Protein AF-A0A1Q5UHG5-F1 (afdb_monomer)

Foldseek 3Di:
DDDDDPLLVVLLVVLCVVQVDDSVLSSVLCVVQVNDSVNSNVCVVVDPPPPPPLVVVLVVLLVLVQVLAPCCPPCVFKRAQNSLCVVCVVVPHDLPDPVLVVLCVLLVPPDRGMGGSVSNSNSVSVVD

Radius of gyration: 20.06 Å; Cα contacts (8 Å, |Δi|>4): 123; chains: 1; bounding box: 56×24×49 Å

Sequence (128 aa):
MPPYTAAQKQAIQQFNALTDTRDSVAAKFLKGAQWNLERAVDAYYASPQPNSAGQSMMQTISLIFDGYREHPKDSPDTIGIEGAMKFFNDINVQLDEVACIGVMELCKCPAMGEFNRNEFIAGWRELS

Secondary structure (DSSP, 8-state):
-PPPPHHHHHHHHHHHHHH---HHHHHHHHHHTTT-HHHHHHHHHHS----HHHHHHHHHHHHHHHHH-S-TTT-TTEE-HHHHHHHHHHTT--TTSHHHHHHHHHTT-SSTT-EEHHHHHHHHHH--

Solvent-accessible surface area (backbone atoms only — not comparable to full-atom values): 7201 Å² total; per-residue (Å²): 130,86,80,75,52,73,68,54,51,50,46,32,51,54,45,24,74,75,66,74,51,53,65,74,56,36,51,50,40,25,62,74,36,76,65,34,58,69,57,19,51,50,50,55,73,69,40,90,62,87,40,74,60,48,58,51,46,52,51,50,51,49,51,53,53,60,72,33,42,76,42,69,87,84,38,74,55,39,26,40,51,70,23,37,51,50,51,32,52,76,72,70,44,54,88,89,39,74,67,42,53,54,52,38,59,49,20,64,39,90,46,93,43,38,44,41,50,68,38,41,54,48,26,58,51,74,74,100

Organism: NCBI:txid1316194

InterPro domains:
  IPR005176 Potentiating neddylation domain [PS51229] (56-128)
  IPR009060 UBA-like superfamily [SSF46934] (6-46)

Structure (mmCIF, N/CA/C/O backbone):
data_AF-A0A1Q5UHG5-F1
#
_entry.id   AF-A0A1Q5UHG5-F1
#
loop_
_atom_site.group_PDB
_atom_site.id
_atom_site.type_symbol
_atom_site.label_atom_id
_atom_site.label_alt_id
_atom_site.label_comp_id
_atom_site.label_asym_id
_atom_site.label_entity_id
_atom_site.label_seq_id
_atom_site.pdbx_PDB_ins_code
_atom_site.Cartn_x
_atom_site.Cartn_y
_atom_site.Cartn_z
_atom_site.occupancy
_atom_site.B_iso_or_equiv
_atom_site.auth_seq_id
_atom_site.auth_comp_id
_atom_site.auth_asym_id
_atom_site.auth_atom_id
_atom_site.pdbx_PDB_model_num
ATOM 1 N N . MET A 1 1 ? 35.939 -7.044 -11.838 1.00 46.91 1 MET A N 1
ATOM 2 C CA . MET A 1 1 ? 34.721 -7.348 -12.626 1.00 46.91 1 MET A CA 1
ATOM 3 C C . MET A 1 1 ? 34.743 -6.421 -13.835 1.00 46.91 1 MET A C 1
ATOM 5 O O . MET A 1 1 ? 34.965 -5.238 -13.601 1.00 46.91 1 MET A O 1
ATOM 9 N N . PRO A 1 2 ? 34.647 -6.904 -15.087 1.00 50.69 2 PRO A N 1
ATOM 10 C CA . PRO A 1 2 ? 34.770 -6.024 -16.248 1.00 50.69 2 PRO A CA 1
ATOM 11 C C . PRO A 1 2 ? 33.634 -4.988 -16.242 1.00 50.69 2 PRO A C 1
ATOM 13 O O . PRO A 1 2 ? 32.505 -5.352 -15.901 1.00 50.69 2 PRO A O 1
ATOM 16 N N . PRO A 1 3 ? 33.910 -3.714 -16.568 1.00 69.19 3 PRO A N 1
ATOM 17 C CA . PRO A 1 3 ? 32.889 -2.678 -16.594 1.00 69.19 3 PRO A CA 1
ATOM 18 C C . PRO A 1 3 ? 31.868 -2.988 -17.694 1.00 69.19 3 PRO A C 1
ATOM 20 O O . PRO A 1 3 ? 32.239 -3.331 -18.815 1.00 69.19 3 PRO A O 1
ATOM 23 N N . TYR A 1 4 ? 30.580 -2.882 -17.364 1.00 71.44 4 TYR A N 1
ATOM 24 C CA . TYR A 1 4 ? 29.496 -3.003 -18.338 1.00 71.44 4 TYR A CA 1
ATOM 25 C C . TYR A 1 4 ? 29.703 -2.017 -19.494 1.00 71.44 4 TYR A C 1
ATOM 27 O O . TYR A 1 4 ? 30.071 -0.860 -19.263 1.00 71.44 4 TYR A O 1
ATOM 35 N N . THR A 1 5 ? 29.457 -2.459 -20.728 1.00 81.31 5 THR A N 1
ATOM 36 C CA . THR A 1 5 ? 29.557 -1.589 -21.910 1.00 81.31 5 THR A CA 1
ATOM 37 C C . THR A 1 5 ? 28.456 -0.517 -21.900 1.00 81.31 5 THR A C 1
ATOM 39 O O . THR A 1 5 ? 27.463 -0.628 -21.179 1.00 81.31 5 THR A O 1
ATOM 42 N N . ALA A 1 6 ? 28.606 0.550 -22.692 1.00 79.19 6 ALA A N 1
ATOM 43 C CA . ALA A 1 6 ? 27.622 1.642 -22.735 1.00 79.19 6 ALA A CA 1
ATOM 44 C C . ALA A 1 6 ? 26.203 1.152 -23.102 1.00 79.19 6 ALA A C 1
ATOM 46 O O . ALA A 1 6 ? 25.234 1.543 -22.455 1.00 79.19 6 ALA A O 1
ATOM 47 N N . ALA A 1 7 ? 26.100 0.219 -24.055 1.00 79.44 7 ALA A N 1
ATOM 48 C CA . ALA A 1 7 ? 24.836 -0.412 -24.447 1.00 79.44 7 ALA A CA 1
ATOM 49 C C . ALA A 1 7 ? 24.207 -1.233 -23.306 1.00 79.44 7 ALA A C 1
ATOM 51 O O . ALA A 1 7 ? 23.000 -1.198 -23.090 1.00 79.44 7 ALA A O 1
ATOM 52 N N . GLN A 1 8 ? 25.036 -1.927 -22.522 1.00 80.75 8 GLN A N 1
ATOM 53 C CA . GLN A 1 8 ? 24.598 -2.698 -21.358 1.00 80.75 8 GLN A CA 1
ATOM 54 C C . GLN A 1 8 ? 24.059 -1.796 -20.243 1.00 80.75 8 GLN A C 1
ATOM 56 O O . GLN A 1 8 ? 23.050 -2.122 -19.624 1.00 80.75 8 GLN A O 1
ATOM 61 N N . LYS A 1 9 ? 24.690 -0.637 -20.016 1.00 82.31 9 LYS A N 1
ATOM 62 C CA . LYS A 1 9 ? 24.186 0.369 -19.069 1.00 82.31 9 LYS A CA 1
ATOM 63 C C . LYS A 1 9 ? 22.853 0.974 -19.517 1.00 82.31 9 LYS A C 1
ATOM 65 O O . LYS A 1 9 ? 21.973 1.133 -18.680 1.00 82.31 9 LYS A O 1
ATOM 70 N N . GLN A 1 10 ? 22.683 1.264 -20.810 1.00 82.81 10 GLN A N 1
ATOM 71 C CA . GLN A 1 10 ? 21.398 1.737 -21.343 1.00 82.81 10 GLN A CA 1
ATOM 72 C C . GLN A 1 10 ? 20.288 0.696 -21.179 1.00 82.81 10 GLN A C 1
ATOM 74 O O . GLN A 1 10 ? 19.199 1.045 -20.733 1.00 82.81 10 GLN A O 1
ATOM 79 N N . ALA A 1 11 ? 20.570 -0.577 -21.466 1.00 81.12 11 ALA A N 1
ATOM 80 C CA . ALA A 1 11 ? 19.600 -1.653 -21.272 1.00 81.12 11 ALA A CA 1
ATOM 81 C C . ALA A 1 11 ? 19.183 -1.796 -19.797 1.00 81.12 11 ALA A C 1
ATOM 83 O O . ALA A 1 11 ? 18.002 -1.968 -19.514 1.00 81.12 11 ALA A O 1
ATOM 84 N N . ILE A 1 12 ? 20.126 -1.661 -18.853 1.00 82.75 12 ILE A N 1
ATOM 85 C CA . ILE A 1 12 ? 19.834 -1.668 -17.407 1.00 82.75 12 ILE A CA 1
ATOM 86 C C . ILE A 1 12 ? 18.937 -0.487 -17.019 1.00 82.75 12 ILE A C 1
ATOM 88 O O . ILE A 1 12 ? 17.960 -0.681 -16.302 1.00 82.75 12 ILE A O 1
ATOM 92 N N . GLN A 1 13 ? 19.222 0.719 -17.517 1.00 82.56 13 GLN A N 1
ATOM 93 C CA . GLN A 1 13 ? 18.398 1.898 -17.230 1.00 82.56 13 GLN A CA 1
ATOM 94 C C . GLN A 1 13 ? 16.978 1.771 -17.787 1.00 82.56 13 GLN A C 1
ATOM 96 O O . GLN A 1 13 ? 16.025 2.095 -17.085 1.00 82.56 13 GLN A O 1
ATOM 101 N N . GLN A 1 14 ? 16.824 1.278 -19.018 1.00 82.00 14 GLN A N 1
ATOM 102 C CA . GLN A 1 14 ? 15.506 1.047 -19.617 1.00 82.00 14 GLN A CA 1
ATOM 103 C C . GLN A 1 14 ? 14.733 -0.036 -18.862 1.00 82.00 14 GLN A C 1
ATOM 105 O O . GLN A 1 14 ? 13.550 0.134 -18.585 1.00 82.00 14 GLN A O 1
ATOM 110 N N . PHE A 1 15 ? 15.409 -1.115 -18.466 1.00 82.94 15 PHE A N 1
ATOM 111 C CA . PHE A 1 15 ? 14.806 -2.168 -17.658 1.00 82.94 15 PHE A CA 1
ATOM 112 C C . PHE A 1 15 ? 14.339 -1.634 -16.299 1.00 82.94 15 PHE A C 1
ATOM 114 O O . PHE A 1 15 ? 13.198 -1.881 -15.916 1.00 82.94 15 PHE A O 1
ATOM 121 N N . ASN A 1 16 ? 15.171 -0.857 -15.598 1.00 81.50 16 ASN A N 1
ATOM 122 C CA . ASN A 1 16 ? 14.786 -0.215 -14.339 1.00 81.50 16 ASN A CA 1
ATOM 123 C C . ASN A 1 16 ? 13.606 0.746 -14.528 1.00 81.50 16 ASN A C 1
ATOM 125 O O . ASN A 1 16 ? 12.716 0.756 -13.692 1.00 81.50 16 ASN A O 1
ATOM 129 N N . ALA A 1 17 ? 13.561 1.509 -15.625 1.00 78.25 17 ALA A N 1
ATOM 130 C CA . ALA A 1 17 ? 12.450 2.419 -15.907 1.00 78.25 17 ALA A CA 1
ATOM 131 C C . ALA A 1 17 ? 11.114 1.692 -16.156 1.00 78.25 17 ALA A C 1
ATOM 133 O O . ALA A 1 17 ? 10.060 2.247 -15.873 1.00 78.25 17 ALA A O 1
ATOM 134 N N . LEU A 1 18 ? 11.153 0.466 -16.691 1.00 76.62 18 LEU A N 1
ATOM 135 C CA . LEU A 1 18 ? 9.961 -0.344 -16.976 1.00 76.62 18 LEU A CA 1
ATOM 136 C C . LEU A 1 18 ? 9.491 -1.166 -15.768 1.00 76.62 18 LEU A C 1
ATOM 138 O O . LEU A 1 18 ? 8.297 -1.382 -15.599 1.00 76.62 18 LEU A O 1
ATOM 142 N N . THR A 1 19 ? 10.428 -1.649 -14.951 1.00 75.62 19 THR A N 1
ATOM 143 C CA . THR A 1 19 ? 10.161 -2.647 -13.898 1.00 75.62 19 THR A CA 1
ATOM 144 C C . THR A 1 19 ? 10.334 -2.110 -12.474 1.00 75.62 19 THR A C 1
ATOM 146 O O . THR A 1 19 ? 10.045 -2.829 -11.521 1.00 75.62 19 THR A O 1
ATOM 149 N N . ASP A 1 20 ? 10.823 -0.875 -12.319 1.00 72.56 20 ASP A N 1
ATOM 150 C CA . ASP A 1 20 ? 11.166 -0.232 -11.039 1.00 72.56 20 ASP A CA 1
ATOM 151 C C . ASP A 1 20 ? 12.061 -1.121 -10.146 1.00 72.56 20 ASP A C 1
ATOM 153 O O . ASP A 1 20 ? 11.863 -1.304 -8.944 1.00 72.56 20 ASP A O 1
ATOM 157 N N . THR A 1 21 ? 13.059 -1.764 -10.764 1.00 70.06 21 THR A N 1
ATOM 158 C CA . THR A 1 21 ? 13.998 -2.651 -10.060 1.00 70.06 21 THR A CA 1
ATOM 159 C C . THR A 1 21 ? 15.353 -1.990 -9.830 1.00 70.06 21 THR A C 1
ATOM 161 O O . THR A 1 21 ? 15.673 -0.932 -10.364 1.00 70.06 21 THR A O 1
ATOM 164 N N . ARG A 1 22 ? 16.180 -2.625 -8.991 1.00 75.56 22 ARG A N 1
ATOM 165 C CA . ARG A 1 22 ? 17.566 -2.201 -8.758 1.00 75.56 22 ARG A CA 1
ATOM 166 C C . ARG A 1 22 ? 18.461 -2.675 -9.902 1.00 75.56 22 ARG A C 1
ATOM 168 O O . ARG A 1 22 ? 18.313 -3.806 -10.365 1.00 75.56 22 ARG A O 1
ATOM 175 N N . ASP A 1 23 ? 19.505 -1.906 -10.218 1.00 77.38 23 ASP A N 1
ATOM 176 C CA . ASP A 1 23 ? 20.491 -2.237 -11.262 1.00 77.38 23 ASP A CA 1
ATOM 177 C C . ASP A 1 23 ? 21.096 -3.645 -11.122 1.00 77.38 23 ASP A C 1
ATOM 179 O O . ASP A 1 23 ? 21.418 -4.305 -12.109 1.00 77.38 23 ASP A O 1
ATOM 183 N N . SER A 1 24 ? 21.245 -4.135 -9.888 1.00 77.06 24 SER A N 1
ATOM 184 C CA . SER A 1 24 ? 21.766 -5.474 -9.598 1.00 77.06 24 SER A CA 1
ATOM 185 C C . SER A 1 24 ? 20.807 -6.603 -9.988 1.00 77.06 24 SER A C 1
ATOM 187 O O . SER A 1 24 ? 21.264 -7.693 -10.339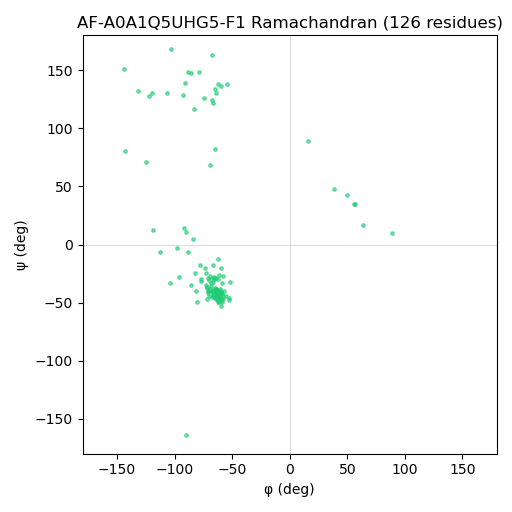 1.00 77.06 24 SER A O 1
ATOM 189 N N . VAL A 1 25 ? 19.497 -6.356 -9.935 1.00 75.88 25 VAL A N 1
ATOM 190 C CA . VAL A 1 25 ? 18.445 -7.287 -10.358 1.00 75.88 25 VAL A CA 1
ATOM 191 C C . VAL A 1 25 ? 18.314 -7.218 -11.876 1.00 75.88 25 VAL A C 1
ATOM 193 O O . VAL A 1 25 ? 18.460 -8.246 -12.536 1.00 75.88 25 VAL A O 1
ATOM 196 N N . ALA A 1 26 ? 18.205 -6.014 -12.439 1.00 78.44 26 ALA A N 1
ATOM 197 C CA . ALA A 1 26 ? 18.183 -5.788 -13.882 1.00 78.44 26 ALA A CA 1
ATOM 198 C C . ALA A 1 26 ? 19.367 -6.443 -14.608 1.00 78.44 26 ALA A C 1
ATOM 200 O O . ALA A 1 26 ? 19.182 -7.164 -15.585 1.00 78.44 26 ALA A O 1
ATOM 201 N N . ALA A 1 27 ? 20.593 -6.293 -14.090 1.00 79.88 27 ALA A N 1
ATOM 202 C CA . ALA A 1 27 ? 21.779 -6.910 -14.684 1.00 79.88 27 ALA A CA 1
ATOM 203 C C . ALA A 1 27 ? 21.750 -8.451 -14.654 1.00 79.88 27 ALA A C 1
ATOM 205 O O . ALA A 1 27 ? 22.346 -9.086 -15.528 1.00 79.88 27 ALA A O 1
ATOM 206 N N . LYS A 1 28 ? 21.073 -9.072 -13.675 1.00 81.12 28 LYS A N 1
ATOM 207 C CA . LYS A 1 28 ? 20.891 -10.534 -13.626 1.00 81.12 28 LYS A CA 1
ATOM 208 C C . LYS A 1 28 ? 19.918 -11.005 -14.705 1.00 81.12 28 LYS A C 1
ATOM 210 O O . LYS A 1 28 ? 20.252 -11.940 -15.433 1.00 81.12 28 LYS A O 1
ATOM 215 N N . PHE A 1 29 ? 18.773 -10.336 -14.844 1.00 78.00 29 PHE A N 1
ATOM 216 C CA . PHE A 1 29 ? 17.772 -10.665 -15.865 1.00 78.00 29 PHE A CA 1
ATOM 217 C C . PHE A 1 29 ? 18.289 -10.398 -17.278 1.00 78.00 29 PHE A C 1
ATOM 219 O O . PHE A 1 29 ? 18.196 -11.268 -18.141 1.00 78.00 29 PHE A O 1
ATOM 226 N N . LEU A 1 30 ? 18.956 -9.263 -17.494 1.00 81.88 30 LEU A N 1
ATOM 227 C CA . LEU A 1 30 ? 19.577 -8.933 -18.775 1.00 81.88 30 LEU A CA 1
ATOM 228 C C . LEU A 1 30 ? 20.695 -9.913 -19.141 1.00 81.88 30 LEU A C 1
ATOM 230 O O . LEU A 1 30 ? 20.767 -10.333 -20.292 1.00 81.88 30 LEU A O 1
ATOM 234 N N . LYS A 1 31 ? 21.533 -10.358 -18.193 1.00 81.62 31 LYS A N 1
ATOM 235 C CA . LYS A 1 31 ? 22.527 -11.410 -18.480 1.00 81.62 31 LYS A CA 1
ATOM 236 C C . LYS A 1 31 ? 21.878 -12.736 -18.881 1.00 81.62 31 LYS A C 1
ATOM 238 O O . LYS A 1 31 ? 22.374 -13.373 -19.806 1.00 81.62 31 LYS A O 1
ATOM 243 N N . GLY A 1 32 ? 20.793 -13.138 -18.216 1.00 78.25 32 GLY A N 1
ATOM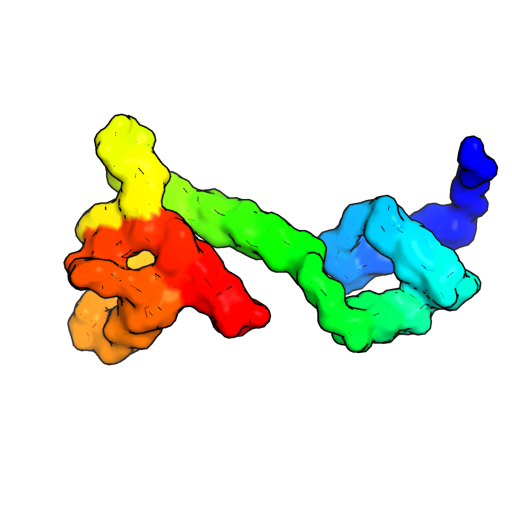 244 C CA . GLY A 1 32 ? 20.037 -14.349 -18.559 1.00 78.25 32 GLY A CA 1
ATOM 245 C C . GLY A 1 32 ? 19.325 -14.257 -19.914 1.00 78.25 32 GLY A C 1
ATOM 246 O O . GLY A 1 32 ? 19.242 -15.244 -20.638 1.00 78.25 32 GLY A O 1
ATOM 247 N N . ALA A 1 33 ? 18.890 -13.058 -20.300 1.00 81.62 33 ALA A N 1
ATOM 248 C CA . ALA A 1 33 ? 18.192 -12.779 -21.552 1.00 81.62 33 ALA A CA 1
ATOM 249 C C . ALA A 1 33 ? 19.119 -12.379 -22.721 1.00 81.62 33 ALA A C 1
ATOM 251 O O . ALA A 1 33 ? 18.643 -11.863 -23.730 1.00 81.62 33 ALA A O 1
ATOM 252 N N . GLN A 1 34 ? 20.437 -12.594 -22.606 1.00 81.38 34 GLN A N 1
ATOM 253 C CA . GLN A 1 34 ? 21.443 -12.195 -23.609 1.00 81.38 34 GLN A CA 1
ATOM 254 C C . GLN A 1 34 ? 21.445 -10.689 -23.945 1.00 81.38 34 GLN A C 1
ATOM 256 O O . GLN A 1 34 ? 21.719 -10.302 -25.078 1.00 81.38 34 GLN A O 1
ATOM 261 N N . TRP A 1 35 ? 21.167 -9.836 -22.960 1.00 80.56 35 TRP A N 1
ATOM 262 C CA . TRP A 1 35 ? 21.030 -8.378 -23.085 1.00 80.56 35 TRP A CA 1
ATOM 263 C C . TRP A 1 35 ? 19.872 -7.914 -23.973 1.00 80.56 35 TRP A C 1
ATOM 265 O O . TRP A 1 35 ? 19.832 -6.750 -24.368 1.00 80.56 35 TRP A O 1
ATOM 275 N N . ASN A 1 36 ? 18.910 -8.794 -24.255 1.00 82.81 36 ASN A N 1
ATOM 276 C CA . ASN A 1 36 ? 17.664 -8.414 -24.899 1.00 82.81 36 ASN A CA 1
ATOM 277 C C . ASN A 1 36 ? 16.685 -7.878 -23.841 1.00 82.81 36 ASN A C 1
ATOM 279 O O . ASN A 1 36 ? 16.289 -8.611 -22.932 1.00 82.81 36 ASN A O 1
ATOM 283 N N . LEU A 1 37 ? 16.317 -6.600 -23.967 1.00 80.94 37 LEU A N 1
ATOM 284 C CA . LEU A 1 37 ? 15.411 -5.918 -23.045 1.00 80.94 37 LEU A CA 1
ATOM 285 C C . LEU A 1 37 ? 14.022 -6.562 -23.033 1.00 80.94 37 LEU A C 1
ATOM 287 O O . LEU A 1 37 ? 13.521 -6.878 -21.963 1.00 80.94 37 LEU A O 1
ATOM 291 N N . GLU A 1 38 ? 13.424 -6.795 -24.200 1.00 80.75 38 GLU A N 1
ATOM 292 C CA . GLU A 1 38 ? 12.062 -7.329 -24.327 1.00 80.75 38 GLU A CA 1
ATOM 293 C C . GLU A 1 38 ? 11.960 -8.709 -23.679 1.00 80.75 38 GLU A C 1
ATOM 295 O O . GLU A 1 38 ? 11.068 -8.968 -22.878 1.00 80.75 38 GLU A O 1
ATOM 300 N N . ARG A 1 39 ? 12.949 -9.568 -23.945 1.00 81.06 39 ARG A N 1
ATOM 301 C CA . ARG A 1 39 ? 13.023 -10.906 -23.351 1.00 81.06 39 ARG A CA 1
ATOM 302 C C . ARG A 1 39 ? 13.308 -10.867 -21.851 1.00 81.06 39 ARG A C 1
ATOM 304 O O . ARG A 1 39 ? 12.822 -11.724 -21.124 1.00 81.06 39 ARG A O 1
ATOM 311 N N . ALA A 1 40 ? 14.115 -9.914 -21.384 1.00 81.38 40 ALA A N 1
ATOM 312 C CA . ALA A 1 40 ? 14.376 -9.747 -19.958 1.00 81.38 40 ALA A CA 1
ATOM 313 C C . ALA A 1 40 ? 13.116 -9.294 -19.220 1.00 81.38 40 ALA A C 1
ATOM 315 O O . ALA A 1 40 ? 12.858 -9.783 -18.126 1.00 81.38 40 ALA A O 1
ATOM 316 N N . VAL A 1 41 ? 12.361 -8.361 -19.805 1.00 78.31 41 VAL A N 1
ATOM 317 C CA . VAL A 1 41 ? 11.117 -7.826 -19.243 1.00 78.31 41 VAL A CA 1
ATOM 318 C C . VAL A 1 41 ? 10.040 -8.910 -19.235 1.00 78.31 41 VAL A C 1
ATOM 320 O O . VAL A 1 41 ? 9.428 -9.141 -18.198 1.00 78.31 41 VAL A O 1
ATOM 323 N N . ASP A 1 42 ? 9.886 -9.653 -20.331 1.00 81.31 42 ASP A N 1
ATOM 324 C CA . ASP A 1 42 ? 8.997 -10.817 -20.393 1.00 81.31 42 ASP A CA 1
ATOM 325 C C . ASP A 1 42 ? 9.379 -11.870 -19.342 1.00 81.31 42 ASP A C 1
ATOM 327 O O . ASP A 1 42 ? 8.541 -12.282 -18.552 1.00 81.31 42 ASP A O 1
ATOM 331 N N . ALA A 1 43 ? 10.666 -12.214 -19.214 1.00 78.12 43 ALA A N 1
ATOM 332 C CA . ALA A 1 43 ? 11.144 -13.137 -18.183 1.00 78.12 43 ALA A CA 1
ATOM 333 C C . ALA A 1 43 ? 10.993 -12.596 -16.748 1.00 78.12 43 ALA A C 1
ATOM 335 O O . ALA A 1 43 ? 10.868 -13.386 -15.813 1.00 78.12 43 ALA A O 1
ATOM 336 N N . TYR A 1 44 ? 11.022 -11.276 -16.553 1.00 76.38 44 TYR A N 1
ATOM 337 C CA . TYR A 1 44 ? 10.786 -10.632 -15.260 1.00 76.38 44 TYR A CA 1
ATOM 338 C C . TYR A 1 44 ? 9.321 -10.745 -14.841 1.00 76.38 44 TYR A C 1
ATOM 340 O O . TYR A 1 44 ? 9.050 -11.111 -13.702 1.00 76.38 44 TYR A O 1
ATOM 348 N N . TYR A 1 45 ? 8.392 -10.503 -15.770 1.00 74.62 45 TYR A N 1
ATOM 349 C CA . TYR A 1 45 ? 6.955 -10.641 -15.525 1.00 74.62 45 TYR A CA 1
ATOM 350 C C . TYR A 1 45 ? 6.474 -12.101 -15.533 1.00 74.62 45 TYR A C 1
ATOM 352 O O . TYR A 1 45 ? 5.517 -12.431 -14.838 1.00 74.62 45 TYR A O 1
ATOM 360 N N . ALA A 1 46 ? 7.127 -12.986 -16.292 1.00 72.44 46 ALA A N 1
ATOM 361 C CA . ALA A 1 46 ? 6.805 -14.412 -16.366 1.00 72.44 46 ALA A CA 1
ATOM 362 C C . ALA A 1 46 ? 7.413 -15.221 -15.214 1.00 72.44 46 ALA A C 1
ATOM 364 O O . ALA A 1 46 ? 6.912 -16.294 -14.871 1.00 72.44 46 ALA A O 1
ATOM 365 N N . SER A 1 47 ? 8.502 -14.736 -14.613 1.00 63.25 47 SER A N 1
ATOM 366 C CA . SER A 1 47 ? 9.009 -15.315 -13.378 1.00 63.25 47 SER A CA 1
ATOM 367 C C . SER A 1 47 ? 8.089 -14.878 -12.240 1.00 63.25 47 SER A C 1
ATOM 369 O O . SER A 1 47 ? 7.920 -13.673 -12.045 1.00 63.25 47 SER A O 1
ATOM 371 N N . PRO A 1 48 ? 7.541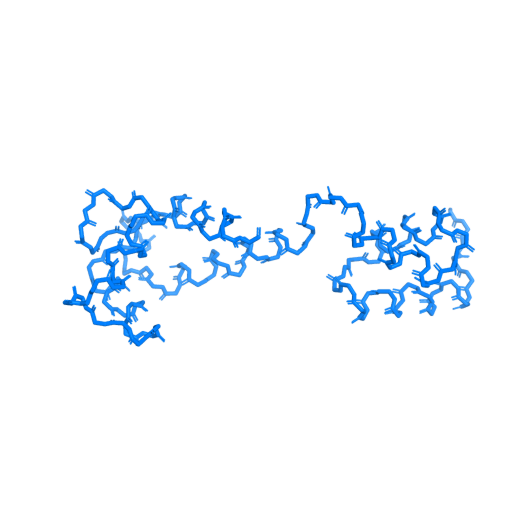 -15.804 -11.431 1.00 50.91 48 PRO A N 1
ATOM 372 C CA . PRO A 1 48 ? 6.982 -15.464 -10.133 1.00 50.91 48 PRO A CA 1
ATOM 373 C C . PRO A 1 48 ? 8.155 -15.083 -9.225 1.00 50.91 48 PRO A C 1
ATOM 375 O O . PRO A 1 48 ? 8.552 -15.819 -8.319 1.00 50.91 48 PRO A O 1
ATOM 378 N N . GLN A 1 49 ? 8.798 -13.950 -9.513 1.00 52.78 49 GLN A N 1
ATOM 379 C CA . GLN A 1 49 ? 9.724 -13.372 -8.573 1.00 52.78 49 GLN A CA 1
ATOM 380 C C . GLN A 1 49 ? 8.927 -13.088 -7.304 1.00 52.78 49 G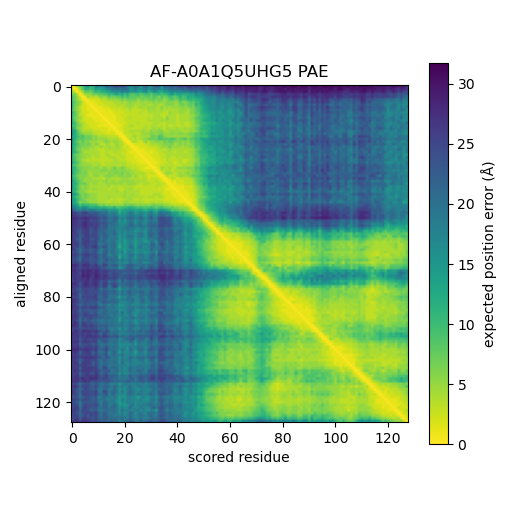LN A C 1
ATOM 382 O O . GLN A 1 49 ? 7.835 -12.524 -7.388 1.00 52.78 49 GLN A O 1
ATOM 387 N N . PRO A 1 50 ? 9.474 -13.402 -6.119 1.00 46.72 50 PRO A N 1
ATOM 388 C CA . PRO A 1 50 ? 9.043 -12.770 -4.888 1.00 46.72 50 PRO A CA 1
ATOM 389 C C . PRO A 1 50 ? 9.408 -11.291 -5.009 1.00 46.72 50 PRO A C 1
ATOM 391 O O . PRO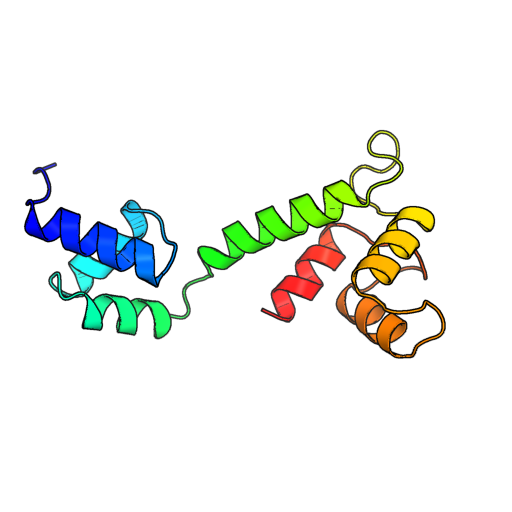 A 1 50 ? 10.494 -10.847 -4.646 1.00 46.72 50 PRO A O 1
ATOM 394 N N . ASN A 1 51 ? 8.513 -10.590 -5.690 1.00 48.34 51 ASN A N 1
ATOM 395 C CA . ASN A 1 51 ? 8.221 -9.186 -5.698 1.00 48.34 51 ASN A CA 1
ATOM 396 C C . ASN A 1 51 ? 9.345 -8.341 -5.065 1.00 48.34 51 ASN A C 1
ATOM 398 O O . ASN A 1 51 ? 9.330 -8.035 -3.871 1.00 48.34 51 ASN A O 1
ATOM 402 N N . SER A 1 52 ? 10.324 -7.913 -5.869 1.00 50.19 52 SER A N 1
ATOM 403 C CA . SER A 1 52 ? 11.168 -6.773 -5.485 1.00 50.19 52 SER A CA 1
ATOM 404 C C . SER A 1 52 ? 10.315 -5.508 -5.317 1.00 50.19 52 SER A C 1
ATOM 406 O O . SER A 1 52 ? 10.641 -4.672 -4.477 1.00 50.19 52 SER A O 1
ATOM 408 N N . ALA A 1 53 ? 9.170 -5.433 -6.011 1.00 50.03 53 ALA A N 1
ATOM 409 C CA . ALA A 1 53 ? 8.112 -4.470 -5.729 1.00 50.03 53 ALA A CA 1
ATOM 410 C C . ALA A 1 53 ? 7.316 -4.800 -4.452 1.00 50.03 53 ALA A C 1
ATOM 412 O O . ALA A 1 53 ? 6.777 -3.893 -3.847 1.00 50.03 53 ALA A O 1
ATOM 413 N N . GLY A 1 54 ? 7.322 -6.038 -3.953 1.00 50.06 54 GLY A N 1
ATOM 414 C CA . GLY A 1 54 ? 6.690 -6.411 -2.681 1.00 50.06 54 GLY A CA 1
ATOM 415 C C . GLY A 1 54 ? 7.514 -5.987 -1.475 1.00 50.06 54 GLY A C 1
ATOM 416 O O . GLY A 1 54 ? 6.952 -5.606 -0.464 1.00 50.06 54 GLY A O 1
ATOM 417 N N . GLN A 1 55 ? 8.844 -5.957 -1.582 1.00 51.72 55 GLN A N 1
ATOM 418 C CA . GLN A 1 55 ? 9.693 -5.330 -0.558 1.00 51.72 55 GLN A CA 1
ATOM 419 C C . GLN A 1 55 ? 9.494 -3.806 -0.524 1.00 51.72 55 GLN A C 1
ATOM 421 O O . GLN A 1 55 ? 9.409 -3.235 0.559 1.00 51.72 55 GLN A O 1
ATOM 426 N N . SER A 1 56 ? 9.362 -3.163 -1.692 1.00 57.47 56 SER A N 1
ATOM 427 C CA . SER A 1 56 ? 9.002 -1.739 -1.803 1.00 57.47 56 SER A CA 1
ATOM 428 C C . SER A 1 56 ? 7.595 -1.472 -1.255 1.00 57.47 56 SER A C 1
ATOM 430 O O . SER A 1 56 ? 7.405 -0.604 -0.414 1.00 57.47 56 SER A O 1
ATOM 432 N N . MET A 1 57 ? 6.617 -2.293 -1.635 1.00 63.59 57 MET A N 1
ATOM 433 C CA . MET A 1 57 ? 5.236 -2.206 -1.174 1.00 63.59 57 MET A CA 1
ATOM 434 C C . MET A 1 57 ? 5.134 -2.456 0.331 1.00 63.59 57 MET A C 1
ATOM 436 O O . MET A 1 57 ? 4.458 -1.700 1.009 1.00 63.59 57 MET A O 1
ATOM 440 N N . MET A 1 58 ? 5.859 -3.427 0.895 1.00 66.06 58 MET A N 1
ATOM 441 C CA . MET A 1 58 ? 5.930 -3.618 2.348 1.00 66.06 58 MET A CA 1
ATOM 442 C C . MET A 1 58 ? 6.512 -2.391 3.053 1.00 66.06 58 MET A C 1
ATOM 444 O O . MET A 1 58 ? 6.026 -2.028 4.122 1.00 66.06 58 MET A O 1
ATOM 448 N N . GLN A 1 59 ? 7.517 -1.730 2.469 1.00 68.69 59 GLN A N 1
ATOM 449 C CA . GLN A 1 59 ? 8.063 -0.478 3.003 1.00 68.69 59 GLN A CA 1
ATOM 450 C C . GLN A 1 59 ? 7.046 0.666 2.912 1.00 68.69 59 GLN A C 1
ATOM 452 O O . GLN A 1 59 ? 6.853 1.377 3.895 1.00 68.69 59 GLN A O 1
ATOM 457 N N . THR A 1 60 ? 6.345 0.808 1.787 1.00 76.62 60 THR A N 1
ATOM 458 C CA . THR A 1 60 ? 5.301 1.823 1.600 1.00 76.62 60 THR A CA 1
ATOM 459 C C . THR A 1 60 ? 4.109 1.582 2.526 1.00 76.62 60 THR A C 1
ATOM 461 O O . THR A 1 60 ? 3.677 2.505 3.203 1.00 76.62 60 THR A O 1
ATOM 464 N N . ILE A 1 61 ? 3.615 0.349 2.646 1.00 77.69 61 ILE A N 1
ATOM 465 C CA . ILE A 1 61 ? 2.520 -0.014 3.558 1.00 77.69 61 ILE A CA 1
ATOM 466 C C . ILE A 1 61 ? 2.951 0.170 5.014 1.00 77.69 61 ILE A C 1
ATOM 468 O O . ILE A 1 61 ? 2.165 0.652 5.823 1.00 77.69 61 ILE A O 1
ATOM 472 N N . SER A 1 62 ? 4.206 -0.140 5.354 1.00 78.88 62 SER A N 1
ATOM 473 C CA . SER A 1 62 ? 4.745 0.145 6.691 1.00 78.88 62 SER A CA 1
ATOM 474 C C . SER A 1 62 ? 4.799 1.647 6.978 1.00 78.88 62 SER A C 1
ATOM 476 O O . SER A 1 62 ? 4.498 2.048 8.096 1.00 78.88 62 SER A O 1
ATOM 478 N N . LEU A 1 63 ? 5.146 2.478 5.989 1.00 80.88 63 LEU A N 1
ATOM 479 C CA . LEU A 1 63 ? 5.119 3.942 6.103 1.00 80.88 63 LEU A CA 1
ATOM 480 C C . LEU A 1 63 ? 3.691 4.482 6.251 1.00 80.88 63 LEU A C 1
ATOM 482 O O . LEU A 1 63 ? 3.460 5.378 7.057 1.00 80.88 63 LEU A O 1
ATOM 486 N N . ILE A 1 64 ? 2.735 3.918 5.508 1.00 82.19 64 ILE A N 1
ATOM 487 C CA . ILE A 1 64 ? 1.309 4.241 5.628 1.00 82.19 64 ILE A CA 1
ATOM 488 C C . ILE A 1 64 ? 0.821 3.889 7.038 1.00 82.19 64 ILE A C 1
ATOM 490 O O . ILE A 1 64 ? 0.263 4.743 7.720 1.00 82.19 64 ILE A O 1
ATOM 494 N N . PHE A 1 65 ? 1.110 2.673 7.514 1.00 82.31 65 PHE A N 1
ATOM 495 C CA . PHE A 1 65 ? 0.795 2.248 8.879 1.00 82.31 65 PHE A CA 1
ATOM 496 C C . PHE A 1 65 ? 1.403 3.206 9.907 1.00 82.31 65 PHE A C 1
ATOM 498 O O . PHE A 1 65 ? 0.736 3.637 10.844 1.00 82.31 65 PHE A O 1
ATOM 505 N N . ASP A 1 66 ? 2.659 3.600 9.698 1.00 80.12 66 ASP A N 1
ATOM 506 C CA . ASP A 1 66 ? 3.366 4.522 10.576 1.00 80.12 66 ASP A CA 1
ATOM 507 C C . ASP A 1 66 ? 2.720 5.908 10.657 1.00 80.12 66 ASP A C 1
ATOM 509 O O . ASP A 1 66 ? 2.818 6.534 11.714 1.00 80.12 66 ASP A O 1
ATOM 513 N N . GLY A 1 67 ? 2.052 6.356 9.590 1.00 80.31 67 GLY A N 1
ATOM 514 C CA . GLY A 1 67 ? 1.320 7.622 9.530 1.00 80.31 67 GLY A CA 1
ATOM 515 C C . GLY A 1 67 ? 0.009 7.635 10.319 1.00 80.31 67 GLY A C 1
ATOM 516 O O . GLY A 1 67 ? -0.418 8.702 10.757 1.00 80.31 67 GLY A O 1
ATOM 517 N N . TYR A 1 68 ? -0.599 6.468 10.554 1.00 80.62 68 TYR A N 1
ATOM 518 C CA . TYR A 1 68 ? -1.855 6.341 11.304 1.00 80.62 68 TYR A CA 1
ATOM 519 C C . TYR A 1 68 ? -1.664 5.948 12.775 1.00 80.62 68 TYR A C 1
ATOM 521 O O . TYR A 1 68 ? -2.638 5.900 13.520 1.00 80.62 68 TYR A O 1
ATOM 529 N N . ARG A 1 69 ? -0.432 5.692 13.233 1.00 76.44 69 ARG A N 1
ATOM 530 C CA . ARG A 1 69 ? -0.168 5.367 14.645 1.00 76.44 69 ARG A CA 1
ATOM 531 C C . ARG A 1 69 ? -0.430 6.564 15.560 1.00 76.44 69 ARG A C 1
ATOM 533 O O . ARG A 1 69 ? 0.210 7.604 15.428 1.00 76.44 69 ARG A O 1
ATOM 540 N N . GLU A 1 70 ? -1.285 6.371 16.559 1.00 66.75 70 GLU A N 1
ATOM 541 C CA . GLU A 1 70 ? -1.562 7.381 17.593 1.00 66.75 70 GLU A CA 1
ATOM 542 C C . GLU A 1 70 ? -0.506 7.391 18.705 1.00 66.75 70 GLU A C 1
ATOM 544 O O . GLU A 1 70 ? -0.068 8.454 19.147 1.00 66.75 70 GLU A O 1
ATOM 549 N N . HIS A 1 71 ? -0.045 6.211 19.135 1.00 63.09 71 HIS A N 1
ATOM 550 C CA . HIS A 1 71 ? 0.852 6.064 20.284 1.00 63.09 71 HIS A CA 1
ATOM 551 C C . HIS A 1 71 ? 2.136 5.299 19.938 1.00 63.09 71 HIS A C 1
ATOM 553 O O . HIS A 1 71 ? 2.359 4.196 20.437 1.00 63.09 71 HIS A O 1
ATOM 559 N N . PRO A 1 72 ? 3.062 5.896 19.163 1.00 61.09 72 PRO A N 1
ATOM 560 C CA . PRO A 1 72 ? 4.313 5.238 18.778 1.00 61.09 72 PRO A CA 1
ATOM 561 C C . PRO A 1 72 ? 5.233 4.871 19.961 1.00 61.09 72 PRO A C 1
ATOM 563 O O . PRO A 1 72 ? 6.195 4.134 19.765 1.00 61.09 72 PRO A O 1
ATOM 566 N N . LYS A 1 73 ? 4.968 5.383 21.174 1.00 54.34 73 LYS A N 1
ATOM 567 C CA . LYS A 1 73 ? 5.721 5.071 22.404 1.00 54.34 73 LYS A CA 1
ATOM 568 C C . LYS A 1 73 ? 5.109 3.967 23.273 1.00 54.34 73 LYS A C 1
ATOM 570 O O . LYS A 1 73 ? 5.867 3.313 23.978 1.00 54.34 73 LYS A O 1
ATOM 575 N N . ASP A 1 74 ? 3.793 3.781 23.230 1.00 60.41 74 ASP A N 1
ATOM 576 C CA . ASP A 1 74 ? 3.071 2.823 24.086 1.00 60.41 74 ASP A CA 1
ATOM 577 C C . ASP A 1 74 ? 2.665 1.563 23.308 1.00 60.41 74 ASP A C 1
ATOM 579 O O . ASP A 1 74 ? 2.664 0.459 23.843 1.00 60.41 74 ASP A O 1
ATOM 583 N N . SER A 1 75 ? 2.359 1.701 22.016 1.00 61.62 75 SER A N 1
ATOM 584 C CA . SER A 1 75 ? 1.969 0.593 21.138 1.00 61.62 75 SER A CA 1
ATOM 585 C C . SER A 1 75 ? 2.558 0.809 19.738 1.00 61.62 75 SER A C 1
ATOM 587 O O . SER A 1 75 ? 1.887 1.310 18.837 1.00 61.62 75 SER A O 1
ATOM 589 N N . PRO A 1 76 ? 3.848 0.475 19.533 1.00 67.00 76 PRO A N 1
ATOM 590 C CA . PRO A 1 76 ? 4.568 0.781 18.291 1.00 67.00 76 PRO A CA 1
ATOM 591 C C . PRO A 1 76 ? 4.050 0.023 17.056 1.00 67.00 76 PRO A C 1
ATOM 593 O O . PRO A 1 76 ? 4.323 0.440 15.919 1.00 67.00 76 PRO A O 1
ATOM 596 N N . ASP A 1 77 ? 3.294 -1.054 17.279 1.00 73.62 77 ASP A N 1
ATOM 597 C CA . ASP A 1 77 ? 2.812 -1.994 16.263 1.00 73.62 77 ASP A CA 1
ATOM 598 C C . ASP A 1 77 ? 1.284 -2.079 16.170 1.00 73.62 77 ASP A C 1
ATOM 600 O O . ASP A 1 77 ? 0.764 -2.963 15.485 1.00 73.62 77 ASP A O 1
ATOM 604 N N . THR A 1 78 ? 0.570 -1.142 16.799 1.00 76.88 78 THR A N 1
ATOM 605 C CA . THR A 1 78 ? -0.895 -1.113 16.799 1.00 76.88 78 THR A CA 1
ATOM 606 C C . THR A 1 78 ? -1.394 0.288 16.447 1.00 76.88 78 THR A C 1
ATOM 608 O O . THR A 1 78 ? -0.909 1.289 16.975 1.00 76.88 78 THR A O 1
ATOM 611 N N . ILE A 1 79 ? -2.347 0.360 15.522 1.00 81.62 79 ILE A N 1
ATOM 612 C CA . ILE A 1 79 ? -3.172 1.545 15.276 1.00 81.62 79 ILE A CA 1
ATOM 613 C C . ILE A 1 79 ? -4.425 1.386 16.133 1.00 81.62 79 ILE A C 1
ATOM 615 O O . ILE A 1 79 ? -5.054 0.328 16.085 1.00 81.62 79 ILE A O 1
ATOM 619 N N . GLY A 1 80 ? -4.757 2.408 16.916 1.00 78.62 80 GLY A N 1
ATOM 620 C CA . GLY A 1 80 ? -5.964 2.447 17.725 1.00 78.62 80 GLY A CA 1
ATOM 621 C C . GLY A 1 80 ? -7.137 3.062 16.964 1.00 78.62 80 GLY A C 1
ATOM 622 O O . GLY A 1 80 ? -7.137 3.197 15.737 1.00 78.62 80 GLY A O 1
ATOM 623 N N . ILE A 1 81 ? -8.163 3.438 17.720 1.00 79.62 81 ILE A N 1
ATOM 624 C CA . ILE A 1 81 ? -9.468 3.803 17.170 1.00 79.62 81 ILE A CA 1
ATOM 625 C C . ILE A 1 81 ? -9.421 5.132 16.395 1.00 79.62 81 ILE A C 1
ATOM 627 O O . ILE A 1 81 ? -10.071 5.234 15.351 1.00 79.62 81 ILE A O 1
ATOM 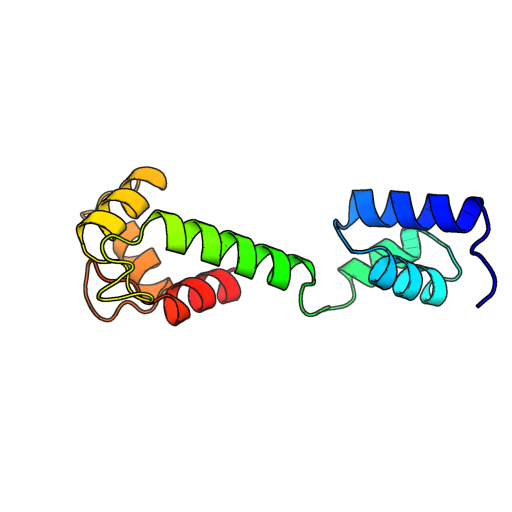631 N N . GLU A 1 82 ? -8.665 6.150 16.830 1.00 80.25 82 GLU A N 1
ATOM 632 C CA . GLU A 1 82 ? -8.592 7.419 16.083 1.00 80.25 82 GLU A CA 1
ATOM 633 C C . GLU A 1 82 ? -7.777 7.266 14.794 1.00 80.25 82 GLU A C 1
ATOM 635 O O . GLU A 1 82 ? -8.110 7.867 13.769 1.00 80.25 82 GLU A O 1
ATOM 640 N N . GLY A 1 83 ? -6.729 6.441 14.812 1.00 80.94 83 GLY A N 1
ATOM 641 C CA . GLY A 1 83 ? -5.906 6.150 13.646 1.00 80.94 83 GLY A CA 1
ATOM 642 C C . GLY A 1 83 ? -6.656 5.300 12.628 1.00 80.94 83 GLY A C 1
ATOM 643 O O . GLY A 1 83 ? -6.617 5.596 11.434 1.00 80.94 83 GLY A O 1
ATOM 644 N N . ALA A 1 84 ? -7.429 4.320 13.100 1.00 80.75 84 ALA A N 1
ATOM 645 C CA . ALA A 1 84 ? -8.353 3.545 12.284 1.00 80.75 84 ALA A CA 1
ATOM 646 C C . ALA A 1 84 ? -9.408 4.448 11.631 1.00 80.75 84 ALA A C 1
ATOM 648 O O . ALA A 1 84 ? -9.624 4.358 10.425 1.00 80.75 84 ALA A O 1
ATOM 649 N N . MET A 1 85 ? -10.026 5.361 12.390 1.00 79.62 85 MET A N 1
ATOM 650 C CA . MET A 1 85 ? -10.981 6.334 11.843 1.00 79.62 85 MET A CA 1
ATOM 651 C C . MET A 1 85 ? -10.363 7.214 10.755 1.00 79.62 85 MET A C 1
ATOM 653 O O . MET A 1 85 ? -10.994 7.430 9.721 1.00 79.62 85 MET A O 1
ATOM 657 N N . LYS A 1 86 ? -9.131 7.701 10.953 1.00 82.88 86 LYS A N 1
ATOM 658 C CA . LYS A 1 86 ? -8.414 8.464 9.920 1.00 82.88 86 LYS A CA 1
ATOM 659 C C . LYS A 1 86 ? -8.138 7.629 8.678 1.00 82.88 86 LYS A C 1
ATOM 661 O O . LYS A 1 86 ? -8.381 8.108 7.578 1.00 82.88 86 LYS A O 1
ATOM 666 N N . PHE A 1 87 ? -7.677 6.395 8.856 1.00 83.56 87 PHE A N 1
ATOM 667 C CA . PHE A 1 87 ? -7.425 5.482 7.749 1.00 83.56 87 PHE A CA 1
ATOM 668 C C . PHE A 1 87 ? -8.698 5.229 6.933 1.00 83.56 87 PHE A C 1
ATOM 670 O O . PHE A 1 87 ? -8.686 5.406 5.718 1.00 83.56 87 PHE A O 1
ATOM 677 N N . PHE A 1 88 ? -9.810 4.903 7.600 1.00 82.25 88 PHE A N 1
ATOM 678 C CA . PHE A 1 88 ? -11.110 4.712 6.957 1.00 82.25 88 PHE A CA 1
ATOM 679 C C . PHE A 1 88 ? -11.590 5.975 6.226 1.00 82.25 88 PHE A C 1
ATOM 681 O O . PHE A 1 88 ? -12.060 5.886 5.093 1.00 82.25 88 PHE A O 1
ATOM 688 N N . ASN A 1 89 ? -11.394 7.154 6.818 1.00 83.81 89 ASN A N 1
ATOM 689 C CA . ASN A 1 89 ? -11.731 8.425 6.181 1.00 83.81 89 ASN A CA 1
ATOM 690 C C . ASN A 1 89 ? -10.879 8.709 4.928 1.00 83.81 89 ASN A C 1
ATOM 692 O O . ASN A 1 89 ? -11.411 9.170 3.922 1.00 83.81 89 ASN A O 1
ATOM 696 N N . ASP A 1 90 ? -9.584 8.387 4.949 1.00 84.25 90 ASP A N 1
ATOM 697 C CA . ASP A 1 90 ? -8.686 8.577 3.800 1.00 84.25 90 ASP A CA 1
ATOM 698 C C . ASP A 1 90 ? -9.019 7.636 2.633 1.00 84.25 90 ASP A C 1
ATOM 700 O O . ASP A 1 90 ? -8.897 8.026 1.470 1.00 84.25 90 ASP A O 1
ATOM 704 N N . ILE A 1 91 ? -9.500 6.422 2.920 1.00 81.81 91 ILE A N 1
ATOM 705 C CA . ILE A 1 91 ? -10.037 5.508 1.896 1.00 81.81 91 ILE A CA 1
ATOM 706 C C . ILE A 1 91 ? -11.511 5.792 1.557 1.00 81.81 91 ILE A C 1
ATOM 708 O O . ILE A 1 91 ? -12.103 5.071 0.756 1.00 81.81 91 ILE A O 1
ATOM 712 N N . ASN A 1 92 ? -12.087 6.853 2.136 1.00 80.12 92 ASN A N 1
ATOM 713 C CA . ASN A 1 92 ? -13.467 7.303 1.951 1.00 80.12 92 ASN A CA 1
ATOM 714 C C . ASN A 1 92 ? -14.517 6.221 2.272 1.00 80.12 92 ASN A C 1
ATOM 716 O O . ASN A 1 92 ? -15.561 6.136 1.627 1.00 80.12 92 ASN A O 1
ATOM 720 N N . VAL A 1 93 ? -14.220 5.381 3.267 1.00 80.31 93 VAL A N 1
ATOM 721 C CA . VAL A 1 93 ? -15.103 4.333 3.791 1.00 80.31 93 VAL A CA 1
ATOM 722 C C . VAL A 1 93 ? -15.621 4.775 5.152 1.00 80.31 93 VAL A C 1
ATOM 724 O O . VAL A 1 93 ? -14.854 5.173 6.028 1.00 80.31 93 VAL A O 1
ATOM 727 N N . GLN A 1 94 ? -16.932 4.689 5.359 1.00 73.81 94 GLN A N 1
ATOM 728 C CA . GLN A 1 94 ? -17.517 4.941 6.675 1.00 73.81 94 GLN A CA 1
ATOM 729 C C . GLN A 1 94 ? -17.494 3.661 7.516 1.00 73.81 94 GLN A C 1
ATOM 731 O O . GLN A 1 94 ? -17.658 2.559 6.996 1.00 73.81 94 GLN A O 1
ATOM 736 N N . LEU A 1 95 ? -17.347 3.806 8.835 1.00 69.69 95 LEU A N 1
ATOM 737 C CA . LEU A 1 95 ? -17.381 2.683 9.785 1.00 69.69 95 LEU A CA 1
ATOM 738 C C . LEU A 1 95 ? -18.708 1.899 9.763 1.00 69.69 95 LEU A C 1
ATOM 740 O O . LEU A 1 95 ? -18.744 0.760 10.215 1.00 69.69 95 LEU A O 1
ATOM 744 N N . ASP A 1 96 ? -19.778 2.507 9.248 1.00 72.62 96 ASP A N 1
ATOM 745 C CA . ASP A 1 96 ? -21.116 1.909 9.146 1.00 72.62 96 ASP A CA 1
ATOM 746 C C . ASP A 1 96 ? -21.323 1.119 7.836 1.00 72.62 96 ASP A C 1
ATOM 748 O O . ASP A 1 96 ? -22.342 0.457 7.651 1.00 72.62 96 ASP A O 1
ATOM 752 N N . GLU A 1 97 ? -20.360 1.158 6.906 1.00 76.69 97 GLU A N 1
ATOM 753 C CA . GLU A 1 97 ? -20.462 0.430 5.642 1.00 76.69 97 GLU A CA 1
ATOM 754 C C . GLU A 1 97 ? -19.913 -0.996 5.725 1.00 76.69 97 GLU A C 1
ATOM 756 O O . GLU A 1 97 ? -18.909 -1.285 6.376 1.00 76.69 97 GLU A O 1
ATOM 761 N N . VAL A 1 98 ? -20.506 -1.893 4.932 1.00 80.00 98 VAL A N 1
ATOM 762 C CA . VAL A 1 98 ? -20.041 -3.284 4.770 1.00 80.00 98 VAL A CA 1
ATOM 763 C C . VAL A 1 98 ? -18.589 -3.345 4.271 1.00 80.00 98 VAL A C 1
ATOM 765 O O . VAL A 1 98 ? -17.860 -4.284 4.590 1.00 80.00 98 VAL A O 1
ATOM 768 N N . ALA A 1 99 ? -18.134 -2.319 3.544 1.00 77.69 99 ALA A N 1
ATOM 769 C CA . ALA A 1 99 ? -16.746 -2.186 3.110 1.00 77.69 99 ALA A CA 1
ATOM 770 C C . ALA A 1 99 ? -15.756 -2.158 4.291 1.00 77.69 99 ALA A C 1
ATOM 772 O O . ALA A 1 99 ? -14.667 -2.721 4.182 1.00 77.69 99 ALA A O 1
ATOM 773 N N . CYS A 1 100 ? -16.147 -1.588 5.439 1.00 79.50 100 CYS A N 1
ATOM 774 C CA . CYS A 1 100 ? -15.336 -1.601 6.656 1.00 79.50 100 CYS A CA 1
ATOM 775 C C . CYS A 1 100 ? -15.062 -3.039 7.120 1.00 79.50 100 CYS A C 1
ATOM 777 O O . CYS A 1 100 ? -13.921 -3.386 7.425 1.00 79.50 100 CYS A O 1
ATOM 779 N N . ILE A 1 101 ? -16.083 -3.902 7.088 1.00 80.12 101 ILE A N 1
ATOM 780 C CA . ILE A 1 101 ? -15.970 -5.318 7.470 1.00 80.12 101 ILE A CA 1
ATOM 781 C C . ILE A 1 101 ? -15.012 -6.055 6.533 1.00 80.12 101 ILE A C 1
ATOM 783 O O . ILE A 1 101 ? -14.159 -6.799 7.007 1.00 80.12 101 ILE A O 1
ATOM 787 N N . GLY A 1 102 ? -15.081 -5.793 5.225 1.00 81.50 102 GLY A N 1
ATOM 788 C CA . GLY A 1 102 ? -14.154 -6.385 4.256 1.00 81.50 102 GLY A CA 1
ATOM 789 C C . GLY A 1 102 ? -12.690 -6.036 4.539 1.00 81.50 102 GLY A C 1
ATOM 790 O O . GLY A 1 102 ? -11.822 -6.903 4.471 1.00 81.50 102 GLY A O 1
ATOM 791 N N . VAL A 1 103 ? -12.411 -4.787 4.918 1.00 79.56 103 VAL A N 1
ATOM 792 C CA . VAL A 1 103 ? -11.056 -4.346 5.287 1.00 79.56 103 VAL A CA 1
ATOM 793 C C . VAL A 1 103 ? -10.607 -4.947 6.623 1.00 79.56 103 VAL A C 1
ATOM 795 O O . VAL A 1 103 ? -9.454 -5.361 6.746 1.00 79.56 103 VAL A O 1
ATOM 798 N N . MET A 1 104 ? -11.502 -5.028 7.612 1.00 80.31 104 MET A N 1
ATOM 799 C CA . MET A 1 104 ? -11.213 -5.659 8.906 1.00 80.31 104 MET A CA 1
ATOM 800 C C . MET A 1 104 ? -10.928 -7.156 8.768 1.00 80.31 104 MET A C 1
ATOM 802 O O . MET A 1 104 ? -10.030 -7.666 9.434 1.00 80.31 104 MET A O 1
ATOM 806 N N . GLU A 1 105 ? -11.653 -7.851 7.892 1.00 82.69 105 GLU A N 1
ATOM 807 C CA . GLU A 1 105 ? -11.430 -9.269 7.613 1.00 82.69 105 GLU A CA 1
ATOM 808 C C . GLU A 1 105 ? -10.129 -9.492 6.835 1.00 82.69 105 GLU A C 1
ATOM 810 O O . GLU A 1 105 ? -9.342 -10.367 7.199 1.00 82.69 105 GLU A O 1
ATOM 815 N N . LEU A 1 106 ? -9.841 -8.642 5.843 1.00 82.25 106 LEU A N 1
ATOM 816 C CA . LEU A 1 106 ? -8.568 -8.657 5.120 1.00 82.25 106 LEU A CA 1
ATOM 817 C C . LEU A 1 106 ? -7.375 -8.473 6.069 1.00 82.25 106 LEU A C 1
ATOM 819 O O . LEU A 1 106 ? -6.384 -9.190 5.969 1.00 82.25 106 LEU A O 1
ATOM 823 N N . CYS A 1 107 ? -7.479 -7.529 7.006 1.00 79.12 107 CYS A N 1
ATOM 824 C CA . CYS A 1 107 ? -6.430 -7.229 7.981 1.00 79.12 107 CYS A CA 1
ATOM 825 C C . CYS A 1 107 ? -6.545 -8.051 9.273 1.00 79.12 107 CYS A C 1
ATOM 827 O O . CYS A 1 107 ? -5.883 -7.697 10.246 1.00 79.12 107 CYS A O 1
ATOM 829 N N . LYS A 1 108 ? -7.409 -9.079 9.315 1.00 79.94 108 LYS A N 1
ATOM 830 C CA . LYS A 1 108 ? -7.675 -9.952 10.477 1.00 79.94 108 LYS A CA 1
ATOM 831 C C . LYS A 1 108 ? -7.681 -9.213 11.820 1.00 79.94 108 LYS A C 1
ATOM 833 O O . LYS A 1 108 ? -7.039 -9.627 12.789 1.00 79.94 108 LYS A O 1
ATOM 838 N N . CYS A 1 109 ? -8.396 -8.094 11.870 1.00 75.69 109 CYS A N 1
ATOM 839 C CA . CYS A 1 109 ? -8.435 -7.243 13.050 1.00 75.69 109 CYS A CA 1
ATOM 840 C C . CYS A 1 109 ? -9.063 -7.983 14.244 1.00 75.69 109 CYS A C 1
ATOM 842 O O . CYS A 1 109 ? -10.154 -8.537 14.105 1.00 75.69 109 CYS A O 1
ATOM 844 N N . PRO A 1 110 ? -8.423 -7.977 15.430 1.00 71.25 110 PRO A N 1
ATOM 845 C CA . PRO A 1 110 ? -8.974 -8.619 16.624 1.00 71.25 110 PRO A CA 1
ATOM 846 C C . PRO A 1 110 ? -10.183 -7.864 17.196 1.00 71.25 110 PRO A C 1
ATOM 848 O O . PRO A 1 110 ? -11.055 -8.477 17.811 1.00 71.25 110 PRO A O 1
ATOM 851 N N . ALA A 1 111 ? -10.239 -6.546 16.994 1.00 71.06 111 ALA A N 1
ATOM 852 C CA . ALA A 1 111 ? -11.314 -5.676 17.445 1.00 71.06 111 ALA A CA 1
ATOM 853 C C . ALA A 1 111 ? -11.574 -4.560 16.422 1.00 71.06 111 ALA A C 1
ATOM 855 O O . ALA A 1 111 ? -10.674 -4.133 15.695 1.00 71.06 111 ALA A O 1
ATOM 856 N N . MET A 1 112 ? -12.820 -4.084 16.366 1.00 68.25 112 MET A N 1
ATOM 857 C CA . MET A 1 112 ? -13.206 -2.983 15.484 1.00 68.25 112 MET A CA 1
ATOM 858 C C . MET A 1 112 ? -12.512 -1.694 15.931 1.00 68.25 112 MET A C 1
ATOM 860 O O . MET A 1 112 ? -12.683 -1.255 17.066 1.00 68.25 112 MET A O 1
ATOM 864 N N . GLY A 1 113 ? -11.735 -1.097 15.027 1.00 68.19 113 GLY A N 1
ATOM 865 C CA . GLY A 1 113 ? -10.939 0.093 15.327 1.00 68.19 113 GLY A CA 1
ATOM 866 C C . GLY A 1 113 ? -9.539 -0.196 15.875 1.00 68.19 113 GLY A C 1
ATOM 867 O O . GLY A 1 113 ? -8.873 0.741 16.289 1.00 68.19 113 GLY A O 1
ATOM 868 N N . GLU A 1 114 ? -9.066 -1.445 15.847 1.00 79.25 114 GLU A N 1
ATOM 869 C CA . GLU A 1 114 ? -7.666 -1.773 16.135 1.00 79.25 114 GLU A CA 1
ATOM 870 C C . GLU A 1 114 ? -7.026 -2.510 14.954 1.00 79.25 114 GLU A C 1
ATOM 872 O O . GLU A 1 114 ? -7.540 -3.527 14.483 1.00 79.25 114 GLU A O 1
ATOM 877 N N . PHE A 1 115 ? -5.874 -2.024 14.485 1.00 81.06 115 PHE A N 1
ATOM 878 C CA . PHE A 1 115 ? -5.083 -2.703 13.454 1.00 81.06 115 PHE A CA 1
ATOM 879 C C . PHE A 1 115 ? -3.700 -3.055 13.978 1.00 81.06 115 PHE A C 1
ATOM 881 O O . PHE A 1 115 ? -2.969 -2.191 14.459 1.00 81.06 115 PHE A O 1
ATOM 888 N N . ASN A 1 116 ? -3.297 -4.310 13.795 1.00 83.00 116 ASN A N 1
ATOM 889 C CA . ASN A 1 116 ? -1.927 -4.739 14.049 1.00 83.00 116 ASN A CA 1
ATOM 890 C C . ASN A 1 116 ? -1.088 -4.615 12.782 1.00 83.00 116 ASN A C 1
ATOM 892 O O . ASN A 1 116 ? -1.525 -5.007 11.700 1.00 83.00 116 ASN A O 1
ATOM 896 N N . ARG A 1 117 ? 0.153 -4.143 12.926 1.00 81.69 117 ARG A N 1
ATOM 897 C CA . ARG A 1 117 ? 1.088 -3.968 11.806 1.00 81.69 117 ARG A CA 1
ATOM 898 C C . ARG A 1 117 ? 1.241 -5.240 10.979 1.00 81.69 117 ARG A C 1
ATOM 900 O O . ARG A 1 117 ? 1.185 -5.186 9.754 1.00 81.69 117 ARG A O 1
ATOM 907 N N . ASN A 1 118 ? 1.456 -6.370 11.652 1.00 79.75 118 ASN A N 1
ATOM 908 C CA . ASN A 1 118 ? 1.692 -7.646 10.981 1.00 79.75 118 ASN A CA 1
ATOM 909 C C . ASN A 1 118 ? 0.490 -8.070 10.136 1.00 79.75 118 ASN A C 1
ATOM 911 O O . ASN A 1 118 ? 0.673 -8.406 8.970 1.00 79.75 118 ASN A O 1
ATOM 915 N N . GLU A 1 119 ? -0.716 -8.008 10.698 1.00 83.00 119 GLU A N 1
ATOM 916 C CA . GLU A 1 119 ? -1.936 -8.433 10.006 1.00 83.00 119 GLU A CA 1
ATOM 917 C C . GLU A 1 119 ? -2.329 -7.453 8.894 1.00 83.00 119 GLU A C 1
ATOM 919 O O . GLU A 1 119 ? -2.700 -7.878 7.805 1.00 83.00 119 GLU A O 1
ATOM 924 N N . PHE A 1 120 ? -2.149 -6.145 9.112 1.00 82.06 120 PHE A N 1
ATOM 925 C CA . PHE A 1 120 ? -2.361 -5.127 8.083 1.00 82.06 120 PHE A CA 1
ATOM 926 C C . PHE A 1 120 ? -1.447 -5.373 6.877 1.00 82.06 120 PHE A C 1
ATOM 928 O O . PHE A 1 120 ? -1.914 -5.507 5.750 1.00 82.06 120 PHE A O 1
ATOM 935 N N . ILE A 1 121 ? -0.135 -5.510 7.100 1.00 79.75 121 ILE A N 1
ATOM 936 C CA . ILE A 1 121 ? 0.822 -5.769 6.014 1.00 79.75 121 ILE A CA 1
ATOM 937 C C . ILE A 1 121 ? 0.553 -7.126 5.348 1.00 79.75 121 ILE A C 1
ATOM 939 O O . ILE A 1 121 ? 0.684 -7.236 4.129 1.00 79.75 121 ILE A O 1
ATOM 943 N N . ALA A 1 122 ? 0.190 -8.154 6.120 1.00 80.62 122 ALA A N 1
ATOM 944 C CA . ALA A 1 122 ? -0.135 -9.471 5.583 1.00 80.62 122 ALA A CA 1
ATOM 945 C C . ALA A 1 122 ? -1.376 -9.431 4.681 1.00 80.62 122 ALA A C 1
ATOM 947 O O . ALA A 1 122 ? -1.306 -9.945 3.567 1.00 80.62 122 ALA A O 1
ATOM 948 N N . GLY A 1 123 ? -2.452 -8.764 5.107 1.00 78.62 123 GLY A N 1
ATOM 949 C CA . GLY A 1 123 ? -3.686 -8.634 4.331 1.00 78.62 123 GLY A CA 1
ATOM 950 C C . GLY A 1 123 ? -3.461 -7.946 2.987 1.00 78.62 123 GLY A C 1
ATOM 951 O O . GLY A 1 123 ? -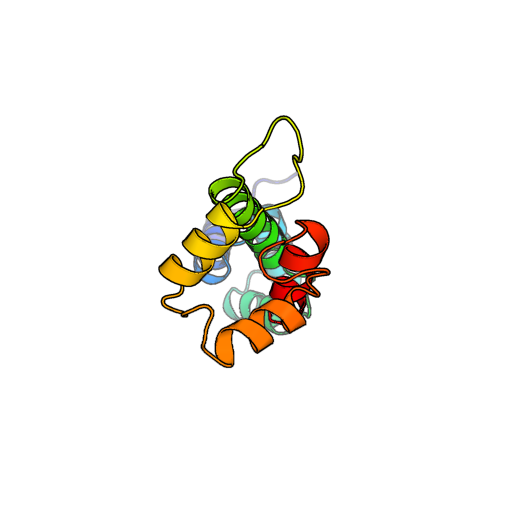3.828 -8.467 1.936 1.00 78.62 123 GLY A O 1
ATOM 952 N N . TRP A 1 124 ? -2.752 -6.815 2.987 1.00 77.25 124 TRP A N 1
ATOM 953 C CA . TRP A 1 124 ? -2.415 -6.116 1.743 1.00 77.25 124 TRP A CA 1
ATOM 954 C C . TRP A 1 124 ? -1.449 -6.893 0.848 1.00 77.25 124 TRP A C 1
ATOM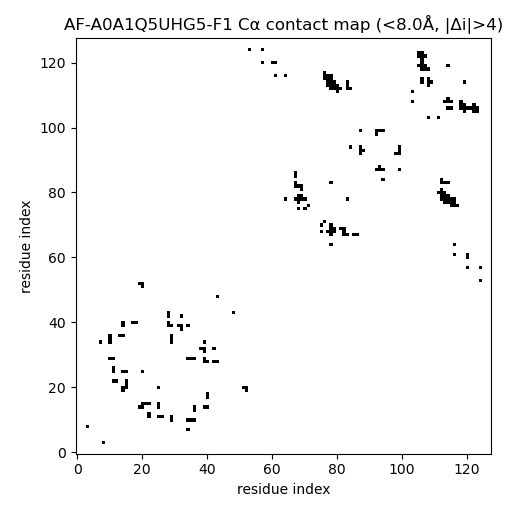 956 O O . TRP A 1 124 ? -1.497 -6.750 -0.371 1.00 77.25 124 TRP A O 1
ATOM 966 N N . ARG A 1 125 ? -0.586 -7.729 1.434 1.00 70.44 125 ARG A N 1
ATOM 967 C CA . ARG A 1 125 ? 0.295 -8.623 0.677 1.00 70.44 125 ARG A CA 1
ATOM 968 C C . ARG A 1 125 ? -0.471 -9.780 0.034 1.00 70.44 125 ARG A C 1
ATOM 970 O O . ARG A 1 125 ? -0.090 -10.199 -1.050 1.00 70.44 125 ARG A O 1
ATOM 977 N N . GLU A 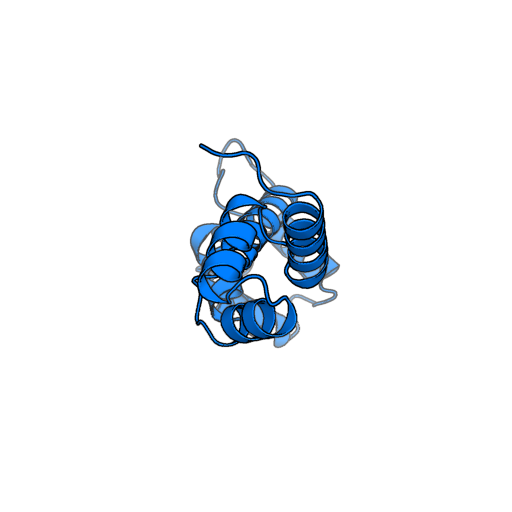1 126 ? -1.492 -10.327 0.689 1.00 72.31 126 GLU A N 1
ATOM 978 C CA . GLU A 1 126 ? -2.332 -11.375 0.090 1.00 72.31 126 GLU A CA 1
ATOM 979 C C . GLU A 1 126 ? -3.192 -10.836 -1.058 1.00 72.31 126 GLU A C 1
ATOM 981 O O . GLU A 1 126 ? -3.516 -11.581 -1.980 1.00 72.31 126 GLU A O 1
ATOM 986 N N . LEU A 1 127 ? -3.524 -9.543 -1.024 1.00 67.38 127 LEU A N 1
ATOM 987 C CA . LEU A 1 127 ? -4.256 -8.865 -2.092 1.00 67.38 127 LEU A CA 1
ATOM 988 C C . LEU A 1 127 ? -3.378 -8.501 -3.313 1.00 67.38 127 LEU A C 1
ATOM 990 O O . LEU A 1 127 ? -3.934 -8.194 -4.368 1.00 67.38 127 LEU A O 1
ATOM 994 N N . SER A 1 128 ? -2.040 -8.482 -3.172 1.00 52.97 128 SER A N 1
ATOM 995 C CA . SER A 1 128 ? -1.083 -8.026 -4.205 1.00 52.97 128 SER A CA 1
ATOM 996 C C . SER A 1 128 ? -0.619 -9.115 -5.164 1.00 52.97 128 SER A C 1
ATOM 998 O O . SER A 1 128 ? -0.226 -10.192 -4.658 1.00 52.97 128 SER A O 1
#

Nearest PDB structures (foldseek):
  6xop-assembly1_A  TM=5.695E-01  e=1.338E-02  Tequatrovirus T4
  6xoq-assembly1_A  TM=5.693E-01  e=1.840E-02  Tequatrovirus T4
  6xom-assembly1_A  TM=5.722E-01  e=1.745E-02  Tequatrovirus T4
  5v83-assembly1_A  TM=5.127E-01  e=4.532E-02  Tequatrovirus T4
  5coc-assembly1_A  TM=3.728E-01  e=3.225E-01  Staphylococcus aureus

pLDDT: mean 74.74, std 9.64, range [46.72, 84.25]

Mean predicted aligned error: 13.48 Å